Protein AF-A0AAP2GS23-F1 (afdb_monomer)

Foldseek 3Di:
DDDDDDDDDDDDDDPPPPDDDPPPPVVVVVVLVVVLVVLVVVPPQWDDWDWDDDDQKIKTKTAGDPVCLVVLVVLVVLCVVPPDPQWDKDADNVRSMMMIMHGSVCSVVVSVSVVVSVVVSVVVVVVVVVVVVVVVVVVVVVVVVVVVVVVD

Structure (mmCIF, N/CA/C/O backbone):
data_AF-A0AAP2GS23-F1
#
_entry.id   AF-A0AAP2GS23-F1
#
loop_
_atom_site.group_PDB
_atom_site.id
_atom_site.type_symbol
_atom_site.label_atom_id
_atom_site.label_alt_id
_atom_site.label_comp_id
_atom_site.label_asym_id
_atom_site.label_entity_id
_atom_site.label_seq_id
_atom_site.pdbx_PDB_ins_code
_atom_site.Cartn_x
_atom_site.Cartn_y
_atom_site.Cartn_z
_atom_site.occupancy
_atom_site.B_iso_or_equiv
_atom_site.auth_seq_id
_atom_site.auth_comp_id
_atom_site.auth_asym_id
_atom_site.auth_atom_id
_atom_site.pdbx_PDB_model_num
ATOM 1 N N . MET A 1 1 ? -2.812 -30.051 93.713 1.00 46.16 1 MET A N 1
ATOM 2 C CA . MET A 1 1 ? -3.290 -28.930 92.876 1.00 46.16 1 MET A CA 1
ATOM 3 C C . MET A 1 1 ? -3.245 -29.397 91.432 1.00 46.16 1 MET A C 1
ATOM 5 O O . MET A 1 1 ? -2.156 -29.589 90.914 1.00 46.16 1 MET A O 1
ATOM 9 N N . ALA A 1 2 ? -4.402 -29.705 90.847 1.00 45.50 2 ALA A N 1
ATOM 10 C CA . ALA A 1 2 ? -4.525 -30.206 89.479 1.00 45.50 2 ALA A CA 1
ATOM 11 C C . ALA A 1 2 ? -5.032 -29.068 88.582 1.00 45.50 2 ALA A C 1
ATOM 13 O O . ALA A 1 2 ? -6.049 -28.453 88.897 1.00 45.50 2 ALA A O 1
ATOM 14 N N . LEU A 1 3 ? -4.288 -28.764 87.518 1.00 53.06 3 LEU A N 1
ATOM 15 C CA . LEU A 1 3 ? -4.645 -27.770 86.504 1.00 53.06 3 LEU A CA 1
ATOM 16 C C . LEU A 1 3 ? -5.482 -28.440 85.395 1.00 53.06 3 LEU A C 1
ATOM 18 O O . LEU A 1 3 ? -5.171 -29.574 85.025 1.00 53.06 3 LEU A O 1
ATOM 22 N N . PRO A 1 4 ? -6.531 -27.779 84.872 1.00 55.19 4 PRO A N 1
ATOM 23 C CA . PRO A 1 4 ? -7.400 -28.346 83.847 1.00 55.19 4 PRO A CA 1
ATOM 24 C C . PRO A 1 4 ? -6.800 -28.253 82.437 1.00 55.19 4 PRO A C 1
ATOM 26 O O . PRO A 1 4 ? -6.055 -27.331 82.106 1.00 55.19 4 PRO A O 1
ATOM 29 N N . ALA A 1 5 ? -7.172 -29.237 81.620 1.00 54.50 5 ALA A N 1
ATOM 30 C CA . ALA A 1 5 ? -6.791 -29.415 80.227 1.00 54.50 5 ALA A CA 1
ATOM 31 C C . ALA A 1 5 ? -7.328 -28.297 79.314 1.00 54.50 5 ALA A C 1
ATOM 33 O O . ALA A 1 5 ? -8.507 -27.945 79.367 1.00 54.50 5 ALA A O 1
ATOM 34 N N . SER A 1 6 ? -6.463 -27.778 78.445 1.00 58.59 6 SER A N 1
ATOM 35 C CA . SER A 1 6 ? -6.789 -26.850 77.362 1.00 58.59 6 SER A CA 1
ATOM 36 C C . SER A 1 6 ? -7.277 -27.606 76.116 1.00 58.59 6 SER A C 1
ATOM 38 O O . SER A 1 6 ? -6.632 -28.541 75.644 1.00 58.59 6 SER A O 1
ATOM 40 N N . LEU A 1 7 ? -8.435 -27.186 75.598 1.00 61.03 7 LEU A N 1
ATOM 41 C CA . LEU A 1 7 ? -9.085 -27.672 74.373 1.00 61.03 7 LEU A CA 1
ATOM 42 C C . LEU A 1 7 ? -8.346 -27.205 73.099 1.00 61.03 7 LEU A C 1
ATOM 44 O O . LEU A 1 7 ? -7.775 -26.111 73.105 1.00 61.03 7 LEU A O 1
ATOM 48 N N . PRO A 1 8 ? -8.405 -27.962 71.986 1.00 53.78 8 PRO A N 1
ATOM 49 C CA . PRO A 1 8 ? -7.910 -27.505 70.691 1.00 53.78 8 PRO A CA 1
ATOM 50 C C . PRO A 1 8 ? -8.925 -26.576 69.997 1.00 53.78 8 PRO A C 1
ATOM 52 O O . PRO A 1 8 ? -10.105 -26.897 69.875 1.00 53.78 8 PRO A O 1
ATOM 55 N N . LEU A 1 9 ? -8.445 -25.418 69.535 1.00 45.62 9 LEU A N 1
ATOM 56 C CA . LEU A 1 9 ? -9.176 -24.465 68.695 1.00 45.62 9 LEU A CA 1
ATOM 57 C C . LEU A 1 9 ? -9.301 -25.014 67.266 1.00 45.62 9 LEU A C 1
ATOM 59 O O . LEU A 1 9 ? -8.328 -25.041 66.515 1.00 45.62 9 LEU A O 1
ATOM 63 N N . GLU A 1 10 ? -10.508 -25.425 66.891 1.00 51.12 10 GLU A N 1
ATOM 64 C CA . GLU A 1 10 ? -10.880 -25.754 65.516 1.00 51.12 10 GLU A CA 1
ATOM 65 C C . GLU A 1 10 ? -11.200 -24.450 64.763 1.00 51.12 10 GLU A C 1
ATOM 67 O O . GLU A 1 10 ? -12.236 -23.817 64.969 1.00 51.12 10 GLU A O 1
ATOM 72 N N . ILE A 1 11 ? -10.265 -23.997 63.926 1.00 56.00 11 ILE A N 1
ATOM 73 C CA . ILE A 1 11 ? -10.451 -22.833 63.054 1.00 56.00 11 ILE A CA 1
ATOM 74 C C . ILE A 1 11 ? -11.274 -23.292 61.846 1.00 56.00 11 ILE A C 1
ATOM 76 O O . ILE A 1 11 ? -10.766 -23.997 60.975 1.00 56.00 11 ILE A O 1
ATOM 80 N N . GLN A 1 12 ? -12.543 -22.886 61.777 1.00 52.88 12 GLN A N 1
ATOM 81 C CA . GLN A 1 12 ? -13.339 -23.046 60.558 1.00 52.88 12 GLN A CA 1
ATOM 82 C C . GLN A 1 12 ? -12.818 -22.099 59.462 1.00 52.88 12 GLN A C 1
ATOM 84 O O . GLN A 1 12 ? -12.599 -20.916 59.740 1.00 52.88 12 GLN A O 1
ATOM 89 N N . PRO A 1 13 ? -12.642 -22.561 58.210 1.00 46.34 13 PRO A N 1
ATOM 90 C CA . PRO A 1 13 ? -12.296 -21.676 57.109 1.00 46.34 13 PRO A CA 1
ATOM 91 C C . PRO A 1 13 ? -13.479 -20.762 56.771 1.00 46.34 13 PRO A C 1
ATOM 93 O O . PRO A 1 13 ? -14.620 -21.211 56.631 1.00 46.34 13 PRO A O 1
ATOM 96 N N . LEU A 1 14 ? -13.186 -19.465 56.624 1.00 42.38 14 LEU A N 1
ATOM 97 C CA . LEU A 1 14 ? -14.123 -18.468 56.120 1.00 42.38 14 LEU A CA 1
ATOM 98 C C . LEU A 1 14 ? -14.750 -18.961 54.810 1.00 42.38 14 LEU A C 1
ATOM 100 O O . LEU A 1 14 ? -14.047 -19.251 53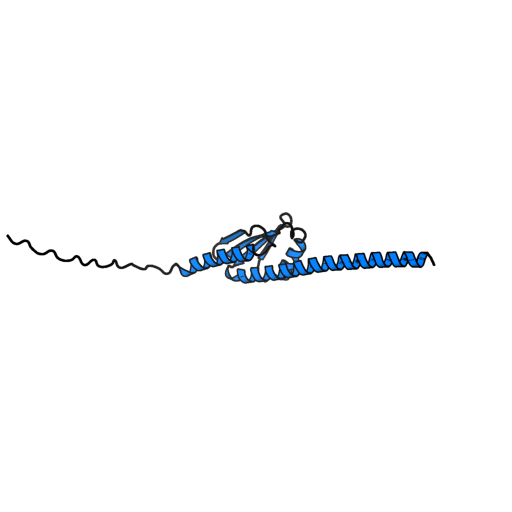.842 1.00 42.38 14 LEU A O 1
ATOM 104 N N . LYS A 1 15 ? -16.086 -18.987 54.766 1.00 44.72 15 LYS A N 1
ATOM 105 C CA . LYS A 1 15 ? -16.838 -19.054 53.513 1.00 44.72 15 LYS A CA 1
ATOM 106 C C . LYS A 1 15 ? -16.443 -17.849 52.661 1.00 44.72 15 LYS A C 1
ATOM 108 O O . LYS A 1 15 ? -16.872 -16.729 52.927 1.00 44.72 15 LYS A O 1
ATOM 113 N N . ALA A 1 16 ? -15.625 -18.094 51.643 1.00 45.22 16 ALA A N 1
ATOM 114 C CA . ALA A 1 16 ? -15.454 -17.176 50.537 1.00 45.22 16 ALA A CA 1
ATOM 115 C C . ALA A 1 16 ? -16.795 -17.089 49.800 1.00 45.22 16 ALA A C 1
ATOM 117 O O . ALA A 1 16 ? -17.201 -18.009 49.090 1.00 45.22 16 ALA A O 1
ATOM 118 N N . SER A 1 17 ? -17.497 -15.980 50.010 1.00 50.47 17 SER A N 1
ATOM 119 C CA . SER A 1 17 ? -18.524 -15.500 49.098 1.00 50.47 17 SER A CA 1
ATOM 120 C C . SER A 1 17 ? -17.867 -15.269 47.737 1.00 50.47 17 SER A C 1
ATOM 122 O O . SER A 1 17 ? -17.237 -14.237 47.527 1.00 50.47 17 SER A O 1
ATOM 124 N N . GLN A 1 18 ? -17.976 -16.229 46.817 1.00 45.81 18 GLN A N 1
ATOM 125 C CA . GLN A 1 18 ? -17.701 -15.971 45.406 1.00 45.81 18 GLN A CA 1
ATOM 126 C C . GLN A 1 18 ? -18.946 -15.342 44.790 1.00 45.81 18 GLN A C 1
ATOM 128 O O . GLN A 1 18 ? -19.889 -16.000 44.360 1.00 45.81 18 GLN A O 1
ATOM 133 N N . SER A 1 19 ? -18.940 -14.018 44.854 1.00 40.97 19 SER A N 1
ATOM 134 C CA . SER A 1 19 ? -19.756 -13.118 44.065 1.00 40.97 19 SER A CA 1
ATOM 135 C C . SER A 1 19 ? -19.246 -13.063 42.623 1.00 40.97 19 SER A C 1
ATOM 137 O O . SER A 1 19 ? -18.074 -12.769 42.412 1.00 40.97 19 SER A O 1
ATOM 139 N N . GLY A 1 20 ? -20.161 -13.215 41.668 1.00 45.28 20 GLY A N 1
ATOM 140 C CA . GLY A 1 20 ? -20.202 -12.377 40.467 1.00 45.28 20 GLY A CA 1
ATOM 141 C C . GLY A 1 20 ? -19.318 -12.784 39.290 1.00 45.28 20 GLY A C 1
ATOM 142 O O . GLY A 1 20 ? -18.155 -12.401 39.205 1.00 45.28 20 GLY A O 1
ATOM 143 N N . ASP A 1 21 ? -19.949 -13.438 38.318 1.00 47.81 21 ASP A N 1
ATOM 144 C CA . ASP A 1 21 ? -19.531 -13.559 36.920 1.00 47.81 21 ASP A CA 1
ATOM 145 C C . ASP A 1 21 ? -19.281 -12.185 36.258 1.00 47.81 21 ASP A C 1
ATOM 147 O O . ASP A 1 21 ? -20.162 -11.631 35.601 1.00 47.81 21 ASP A O 1
ATOM 151 N N . VAL A 1 22 ? -18.081 -11.616 36.409 1.00 49.84 22 VAL A N 1
ATOM 152 C CA . VAL A 1 22 ? -17.655 -10.413 35.650 1.00 49.84 22 VAL A CA 1
ATOM 153 C C . VAL A 1 22 ? -16.361 -10.647 34.847 1.00 49.84 22 VAL A C 1
ATOM 155 O O . VAL A 1 22 ? -15.983 -9.833 34.015 1.00 49.84 22 VAL A O 1
ATOM 158 N N . SER A 1 23 ? -15.708 -11.806 34.983 1.00 53.19 23 SER A N 1
ATOM 159 C CA . SER A 1 23 ? -14.349 -12.013 34.442 1.00 53.19 23 SER A CA 1
ATOM 160 C C . SER A 1 23 ? -14.274 -12.245 32.925 1.00 53.19 23 SER A C 1
ATOM 162 O O . SER A 1 23 ? -13.298 -11.876 32.286 1.00 53.19 23 SER A O 1
ATOM 164 N N . SER A 1 24 ? -15.294 -12.830 32.291 1.00 57.22 24 SER A N 1
ATOM 165 C CA . SER A 1 24 ? -15.120 -13.424 30.953 1.00 57.22 24 SER A CA 1
ATOM 166 C C . SER A 1 24 ? -15.216 -12.450 29.770 1.00 57.22 24 SER A C 1
ATOM 168 O O . SER A 1 24 ? -14.662 -12.738 28.709 1.00 57.22 24 SER A O 1
ATOM 170 N N . ALA A 1 25 ? -15.896 -11.309 29.913 1.00 54.19 25 ALA A N 1
ATOM 171 C CA . ALA A 1 25 ? -16.030 -10.318 28.838 1.00 54.19 25 ALA A CA 1
ATOM 172 C C . ALA A 1 25 ? -14.882 -9.297 28.842 1.00 54.19 25 ALA A C 1
ATOM 174 O O . ALA A 1 25 ? -14.348 -8.965 27.783 1.00 54.19 25 ALA A O 1
ATOM 175 N N . GLU A 1 26 ? -14.466 -8.843 30.026 1.00 52.72 26 GLU A N 1
ATOM 176 C CA . GLU A 1 26 ? -13.353 -7.901 30.171 1.00 52.72 26 GLU A CA 1
ATOM 177 C C . GLU A 1 26 ? -12.004 -8.572 29.881 1.00 52.72 26 GLU A C 1
ATOM 179 O O . GLU A 1 26 ? -11.199 -7.994 29.152 1.00 52.72 26 GLU A O 1
ATOM 184 N N . GLU A 1 27 ? -11.778 -9.820 30.321 1.00 55.25 27 GLU A N 1
ATOM 185 C CA . GLU A 1 27 ? -10.563 -10.566 29.949 1.00 55.25 27 GLU A CA 1
ATOM 186 C C . GLU A 1 27 ? -10.482 -10.822 28.439 1.00 55.25 27 GLU A C 1
ATOM 188 O O . GLU A 1 27 ? -9.402 -10.704 27.861 1.00 55.25 27 GLU A O 1
ATOM 193 N N . ARG A 1 28 ? -11.611 -11.100 27.767 1.00 56.22 28 ARG A N 1
ATOM 194 C CA . ARG A 1 28 ? -11.649 -11.228 26.298 1.00 56.22 28 ARG A CA 1
ATOM 195 C C . ARG A 1 28 ? -11.305 -9.916 25.604 1.00 56.22 28 ARG A C 1
ATOM 197 O O . ARG A 1 28 ? -10.466 -9.920 24.714 1.00 56.22 28 ARG A O 1
ATOM 204 N N . ALA A 1 29 ? -11.877 -8.795 26.042 1.00 54.44 29 ALA A N 1
ATOM 205 C CA . ALA A 1 29 ? -11.596 -7.485 25.455 1.00 54.44 29 ALA A CA 1
ATOM 206 C C . ALA A 1 29 ? -10.132 -7.043 25.650 1.00 54.44 29 ALA A C 1
ATOM 208 O O . ALA A 1 29 ? -9.563 -6.378 24.782 1.00 54.44 29 ALA A O 1
ATOM 209 N N . VAL A 1 30 ? -9.508 -7.409 26.775 1.00 58.59 30 VAL A N 1
ATOM 210 C CA . VAL A 1 30 ? -8.085 -7.140 27.041 1.00 58.59 30 VAL A CA 1
ATOM 211 C C . VAL A 1 30 ? -7.180 -8.028 26.183 1.00 58.59 30 VAL A C 1
ATOM 213 O O . VAL A 1 30 ? -6.201 -7.527 25.629 1.00 58.59 30 VAL A O 1
ATOM 216 N N . ASN A 1 31 ? -7.519 -9.309 26.014 1.00 58.94 31 ASN A N 1
ATOM 217 C CA . ASN A 1 31 ? -6.768 -10.203 25.131 1.00 58.94 31 ASN A CA 1
ATOM 218 C C . ASN A 1 31 ? -6.907 -9.794 23.660 1.00 58.94 31 ASN A C 1
ATOM 220 O O . ASN A 1 31 ? -5.901 -9.722 22.959 1.00 58.94 31 ASN A O 1
ATOM 224 N N . ASP A 1 32 ? -8.115 -9.437 23.215 1.00 57.00 32 ASP A N 1
ATOM 225 C CA . ASP A 1 32 ? -8.352 -8.914 21.868 1.00 57.00 32 ASP A CA 1
ATOM 226 C C . ASP A 1 32 ? -7.561 -7.619 21.652 1.00 57.00 32 ASP A C 1
ATOM 228 O O . ASP A 1 32 ? -6.890 -7.474 20.639 1.00 57.00 32 ASP A O 1
ATOM 232 N N . ARG A 1 33 ? -7.520 -6.703 22.629 1.00 57.72 33 ARG A N 1
ATOM 233 C CA . ARG A 1 33 ? -6.673 -5.498 22.555 1.00 57.72 33 ARG A CA 1
ATOM 234 C C . ARG A 1 33 ? -5.203 -5.817 22.298 1.00 57.72 33 ARG A C 1
ATOM 236 O O . ARG A 1 33 ? -4.595 -5.189 21.432 1.00 57.72 33 ARG A O 1
ATOM 243 N N . PHE A 1 34 ? -4.643 -6.765 23.047 1.00 56.59 34 PHE A N 1
ATOM 244 C CA . PHE A 1 34 ? -3.236 -7.147 22.922 1.00 56.59 34 PHE A CA 1
ATOM 245 C C . PHE A 1 34 ? -2.957 -7.848 21.588 1.00 56.59 34 PHE A C 1
ATOM 247 O O . PHE A 1 34 ? -1.950 -7.559 20.945 1.00 56.59 34 PHE A O 1
ATOM 254 N N . TYR A 1 35 ? -3.884 -8.698 21.140 1.00 58.75 35 TYR A N 1
ATOM 255 C CA . TYR A 1 35 ? -3.797 -9.412 19.866 1.00 58.75 35 TYR A CA 1
ATOM 256 C C . TYR A 1 35 ? -3.894 -8.462 18.666 1.00 58.75 35 TYR A C 1
ATOM 258 O O . TYR A 1 35 ? -3.180 -8.596 17.679 1.00 58.75 35 TYR A O 1
ATOM 266 N N . LEU A 1 36 ? -4.747 -7.444 18.758 1.00 57.34 36 LEU A N 1
ATOM 267 C CA . LEU A 1 36 ? -4.915 -6.440 17.711 1.00 57.34 36 LEU A CA 1
ATOM 268 C C . LEU A 1 36 ? -3.723 -5.498 17.625 1.00 57.34 36 LEU A C 1
ATOM 270 O O . LEU A 1 36 ? -3.309 -5.129 16.530 1.00 57.34 36 LEU A O 1
ATOM 274 N N . GLN A 1 37 ? -3.137 -5.144 18.766 1.00 57.84 37 GLN A N 1
ATOM 275 C CA . GLN A 1 37 ? -1.904 -4.378 18.769 1.00 57.84 37 GLN A CA 1
ATOM 276 C C . GLN A 1 37 ? -0.753 -5.212 18.193 1.00 57.84 37 GLN A C 1
ATOM 278 O O . GLN A 1 37 ? -0.032 -4.705 17.339 1.00 57.84 37 GLN A O 1
ATOM 283 N N . SER A 1 38 ? -0.618 -6.496 18.548 1.00 57.34 38 SER A N 1
ATOM 284 C CA . SER A 1 38 ? 0.435 -7.356 17.987 1.00 57.34 38 SER A CA 1
ATOM 285 C C . SER A 1 38 ? 0.278 -7.594 16.483 1.00 57.34 38 SER A C 1
ATOM 287 O O . SER A 1 38 ? 1.256 -7.440 15.758 1.00 57.34 38 SER A O 1
ATOM 289 N N . LEU A 1 39 ? -0.938 -7.878 15.998 1.00 56.25 39 LEU A N 1
ATOM 290 C CA . LEU A 1 39 ? -1.208 -8.118 14.571 1.00 56.25 39 LEU A CA 1
ATOM 291 C C . LEU A 1 39 ? -0.840 -6.917 13.698 1.00 56.25 39 LEU A C 1
ATOM 293 O O . LEU A 1 39 ? -0.329 -7.082 12.598 1.00 56.25 39 LEU A O 1
ATOM 297 N N . 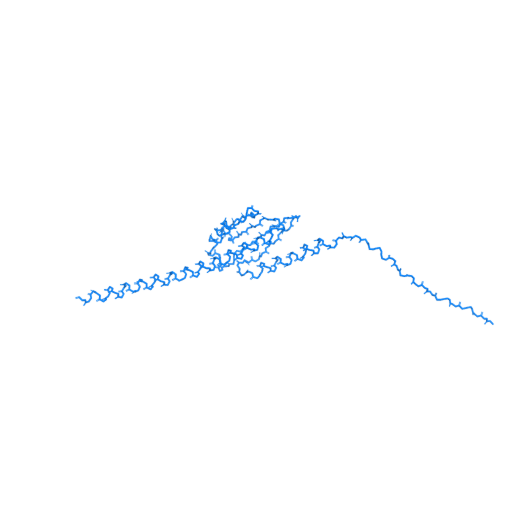VAL A 1 40 ? -1.070 -5.701 14.194 1.00 56.12 40 VAL A N 1
ATOM 298 C CA . VAL A 1 40 ? -0.730 -4.486 13.448 1.00 56.12 40 VAL A CA 1
ATOM 299 C C . VAL A 1 40 ? 0.752 -4.119 13.589 1.00 56.12 40 VAL A C 1
ATOM 301 O O . VAL A 1 40 ? 1.311 -3.490 12.699 1.00 56.12 40 VAL A O 1
ATOM 304 N N . THR A 1 41 ? 1.412 -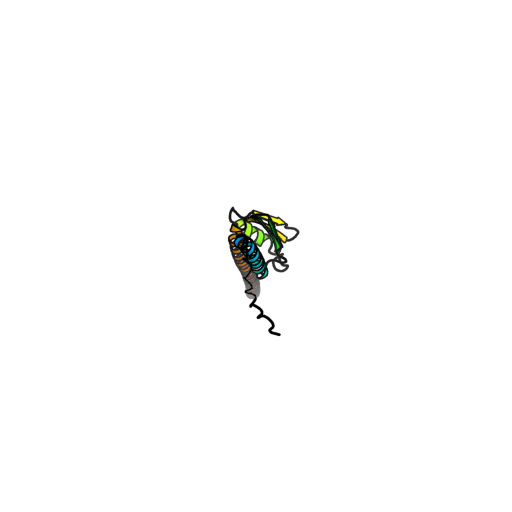4.520 14.680 1.00 52.72 41 THR A N 1
ATOM 305 C CA . THR A 1 41 ? 2.837 -4.213 14.908 1.00 52.72 41 THR A CA 1
ATOM 306 C C . THR A 1 41 ? 3.770 -5.119 14.092 1.00 52.72 41 THR A C 1
ATOM 308 O O . THR A 1 41 ? 4.906 -4.735 13.818 1.00 52.72 41 THR A O 1
ATOM 311 N N . GLU A 1 42 ? 3.317 -6.304 13.671 1.00 55.25 42 GLU A N 1
ATOM 312 C CA . GLU A 1 42 ? 4.082 -7.171 12.759 1.00 55.25 42 GLU A CA 1
ATOM 313 C C . GLU A 1 42 ? 4.062 -6.670 11.302 1.00 55.25 42 GLU A C 1
ATOM 315 O O . GLU A 1 42 ? 5.006 -6.918 10.541 1.00 55.25 42 GLU A O 1
ATOM 320 N N . ASP A 1 43 ? 3.052 -5.879 10.928 1.00 58.16 43 ASP A N 1
ATOM 321 C CA . ASP A 1 43 ? 2.972 -5.237 9.622 1.00 58.16 43 ASP A CA 1
ATOM 322 C C . ASP A 1 43 ? 3.920 -4.029 9.550 1.00 58.16 43 ASP A C 1
ATOM 324 O O . ASP A 1 43 ? 3.638 -2.939 10.044 1.00 58.16 43 ASP A O 1
ATOM 328 N N . ARG A 1 44 ? 5.030 -4.169 8.811 1.00 66.44 44 ARG A N 1
ATOM 329 C CA . ARG A 1 44 ? 5.992 -3.078 8.485 1.00 66.44 44 ARG A CA 1
ATOM 330 C C . ARG A 1 44 ? 5.380 -1.890 7.723 1.00 66.44 44 ARG A C 1
ATOM 332 O O . ARG A 1 44 ? 6.084 -0.979 7.282 1.00 66.44 44 ARG A O 1
ATOM 339 N N . PHE A 1 45 ? 4.082 -1.948 7.477 1.00 62.81 45 PHE A N 1
ATOM 340 C CA . PHE A 1 45 ? 3.339 -1.042 6.631 1.00 62.81 45 PHE A CA 1
ATOM 341 C C . PHE A 1 45 ? 2.849 0.196 7.388 1.00 62.81 45 PHE A C 1
ATOM 343 O O . PHE A 1 45 ? 2.733 1.271 6.790 1.00 62.81 45 PHE A O 1
ATOM 350 N N . TYR A 1 46 ? 2.620 0.068 8.700 1.00 65.38 46 TYR A N 1
ATOM 351 C CA . TYR A 1 46 ? 2.056 1.128 9.529 1.00 65.38 46 TYR A CA 1
ATOM 352 C C . TYR A 1 46 ? 2.943 1.458 10.721 1.00 65.38 46 TYR A C 1
ATOM 354 O O . TYR A 1 46 ? 3.390 0.577 11.448 1.00 65.38 46 TYR A O 1
ATOM 362 N N . ASP A 1 47 ? 3.178 2.750 10.921 1.00 61.34 47 ASP A N 1
ATOM 363 C CA . ASP A 1 47 ? 3.832 3.267 12.113 1.00 61.34 47 ASP A CA 1
ATOM 364 C C . ASP A 1 47 ? 2.764 3.666 13.140 1.00 61.34 47 ASP A C 1
ATOM 366 O O . ASP A 1 47 ? 1.755 4.290 12.790 1.00 61.34 47 ASP A O 1
ATOM 370 N N . GLN A 1 48 ? 2.998 3.307 14.402 1.00 60.50 48 GLN A N 1
ATOM 371 C CA . GLN A 1 48 ? 2.195 3.707 15.566 1.00 60.50 48 GLN A CA 1
ATOM 372 C C . GLN A 1 48 ? 0.679 3.472 15.427 1.00 60.50 48 GLN A C 1
ATOM 374 O O . GLN A 1 48 ? -0.100 4.430 15.393 1.00 60.50 48 GLN A O 1
ATOM 379 N N . PRO A 1 49 ? 0.219 2.211 15.393 1.00 66.94 49 PRO A N 1
ATOM 380 C CA . PRO A 1 49 ? -1.209 1.944 15.386 1.00 66.94 49 PRO A CA 1
ATOM 381 C C . PRO A 1 49 ? -1.848 2.390 16.703 1.00 66.94 49 PRO A C 1
ATOM 383 O O . PRO A 1 49 ? -1.603 1.818 17.766 1.00 66.94 49 PRO A O 1
ATOM 386 N N . ALA A 1 50 ? -2.677 3.429 16.631 1.00 68.94 50 ALA A N 1
ATOM 387 C CA . ALA A 1 50 ? -3.464 3.901 17.759 1.00 68.94 50 ALA A CA 1
ATOM 388 C C . ALA A 1 50 ? -4.880 3.333 17.643 1.00 68.94 50 ALA A C 1
ATOM 390 O O . ALA A 1 50 ? -5.589 3.608 16.675 1.00 68.94 50 ALA A O 1
ATOM 391 N N . ALA A 1 51 ? -5.291 2.541 18.632 1.00 74.12 51 ALA A N 1
ATOM 392 C CA . ALA A 1 51 ? -6.640 1.999 18.719 1.00 74.12 51 ALA A CA 1
ATOM 393 C C . ALA A 1 51 ? -7.397 2.670 19.870 1.00 74.12 51 ALA A C 1
ATOM 395 O O . ALA A 1 51 ? -6.987 2.597 21.030 1.00 74.12 51 ALA A O 1
ATOM 396 N N . PHE A 1 52 ? -8.512 3.320 19.550 1.00 78.25 52 PHE A N 1
ATOM 397 C CA . PHE A 1 52 ? -9.427 3.899 20.525 1.00 78.25 52 PHE A CA 1
ATOM 398 C C . PHE A 1 52 ? -10.688 3.041 20.613 1.00 78.25 52 PHE A C 1
ATOM 400 O O . PHE A 1 52 ? -11.334 2.769 19.605 1.00 78.25 52 PHE A O 1
ATOM 407 N N . TYR A 1 53 ? -11.042 2.623 21.826 1.00 78.44 53 TYR A N 1
ATOM 408 C CA . TYR A 1 53 ? -12.172 1.733 22.082 1.00 78.44 53 TYR A CA 1
ATOM 409 C C . TYR A 1 53 ? -13.289 2.505 22.776 1.00 78.44 53 TYR A C 1
ATOM 411 O O . TYR A 1 53 ? -13.063 3.113 23.824 1.00 78.44 53 TYR A O 1
ATOM 419 N N . TYR A 1 54 ? -14.499 2.430 22.231 1.00 78.38 54 TYR A N 1
ATOM 420 C CA . TYR A 1 54 ? -15.691 2.987 22.855 1.00 78.38 54 TYR A CA 1
ATOM 421 C C . TYR A 1 54 ? -16.880 2.047 22.662 1.00 78.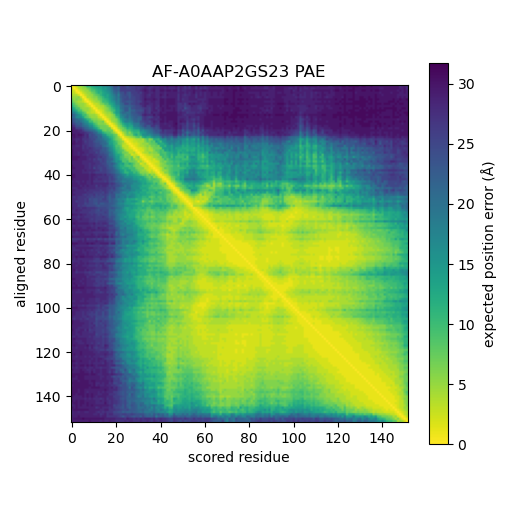38 54 TYR A C 1
ATOM 423 O O . TYR A 1 54 ? -17.375 1.877 21.548 1.00 78.38 54 TYR A O 1
ATOM 431 N N . LYS A 1 55 ? -17.365 1.462 23.766 1.00 85.06 55 LYS A N 1
ATOM 432 C CA . LYS A 1 55 ? -18.403 0.417 23.751 1.00 85.06 5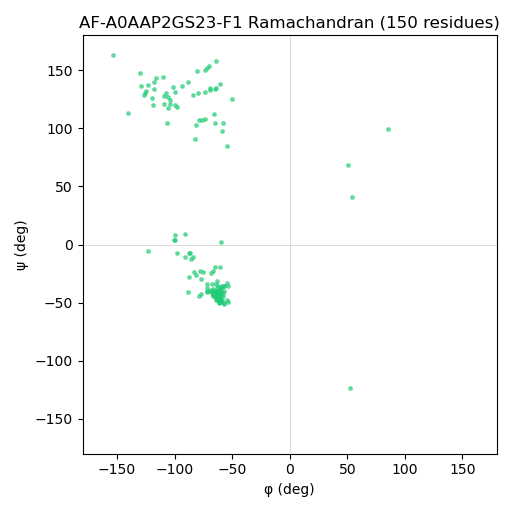5 LYS A CA 1
ATOM 433 C C . LYS A 1 55 ? -17.997 -0.717 22.794 1.00 85.06 55 LYS A C 1
ATOM 435 O O . LYS A 1 55 ? -16.900 -1.245 22.929 1.00 85.06 55 LYS A O 1
ATOM 440 N N . ASP A 1 56 ? -18.838 -1.023 21.811 1.00 84.81 56 ASP A N 1
ATOM 441 C CA . ASP A 1 56 ? -18.609 -2.070 20.811 1.00 84.81 56 ASP A CA 1
ATOM 442 C C . ASP A 1 56 ? -17.895 -1.559 19.551 1.00 84.81 56 ASP A C 1
ATOM 444 O O . ASP A 1 56 ? -17.812 -2.281 18.557 1.00 84.81 56 ASP A O 1
ATOM 448 N N . GLN A 1 57 ? -17.405 -0.316 19.560 1.00 84.88 57 GLN A N 1
ATOM 449 C CA . GLN A 1 57 ? -16.707 0.298 18.435 1.00 84.88 57 GLN A CA 1
ATOM 450 C C . GLN A 1 57 ? -15.221 0.486 18.722 1.00 84.88 57 GLN A C 1
ATOM 452 O O . GLN A 1 57 ? -14.805 0.814 19.837 1.00 84.88 57 GLN A O 1
ATOM 457 N N . VAL A 1 58 ? -14.430 0.314 17.670 1.00 86.31 58 VAL A N 1
ATOM 458 C CA . VAL A 1 58 ? -12.996 0.560 17.656 1.00 86.31 58 VAL A CA 1
ATOM 459 C C . VAL A 1 58 ? -12.686 1.497 16.504 1.00 86.31 58 VAL A C 1
ATOM 461 O O . VAL A 1 58 ? -13.071 1.247 15.360 1.00 86.31 58 VAL A O 1
ATOM 464 N N . ARG A 1 59 ? -11.969 2.569 16.826 1.00 87.81 59 ARG A N 1
ATOM 465 C CA . ARG A 1 59 ? -11.319 3.433 15.851 1.00 87.81 59 ARG A CA 1
ATOM 466 C C . ARG A 1 59 ? -9.854 3.056 15.789 1.00 87.81 59 ARG A C 1
ATOM 468 O O . ARG A 1 59 ? -9.154 3.173 16.793 1.00 87.81 59 ARG A O 1
ATOM 475 N N . PHE A 1 60 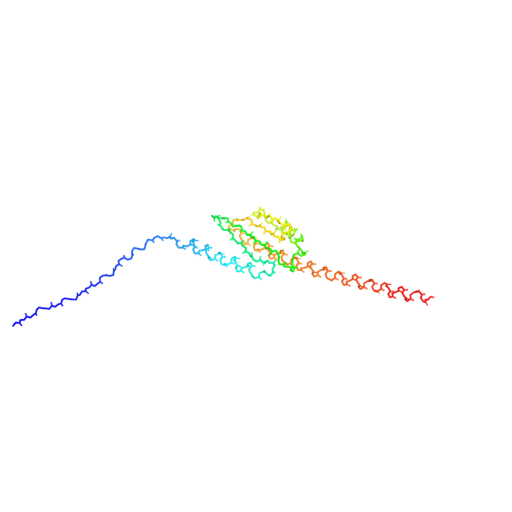? -9.389 2.652 14.619 1.00 85.94 60 PHE A N 1
ATOM 476 C CA . PHE A 1 60 ? -7.969 2.486 14.357 1.00 85.94 60 PHE A CA 1
ATOM 477 C C . PHE A 1 60 ? -7.451 3.668 13.568 1.00 85.94 60 PHE A C 1
ATOM 479 O O . PHE A 1 60 ? -8.066 4.086 12.593 1.00 85.94 60 PHE A O 1
ATOM 486 N N . CYS A 1 61 ? -6.301 4.173 13.974 1.00 86.56 61 CYS A N 1
ATOM 487 C CA . CYS A 1 61 ? -5.561 5.194 13.270 1.00 86.56 61 CYS A CA 1
ATOM 488 C C . CYS A 1 61 ? -4.194 4.626 12.910 1.00 86.56 61 CYS A C 1
ATOM 490 O O . CYS A 1 61 ? -3.459 4.162 13.783 1.00 86.56 61 CYS A O 1
ATOM 492 N N . PHE A 1 62 ? -3.859 4.693 11.628 1.00 84.69 62 PHE A N 1
ATOM 493 C CA . PHE A 1 62 ? -2.615 4.172 11.092 1.00 84.69 62 PHE A CA 1
ATOM 494 C C . PHE A 1 62 ? -1.936 5.248 10.254 1.00 84.69 62 PHE A C 1
ATOM 496 O O . PHE A 1 62 ? -2.574 5.897 9.417 1.00 84.69 62 PHE A O 1
ATOM 503 N N . THR A 1 63 ? -0.628 5.389 10.432 1.00 87.56 63 THR A N 1
ATOM 504 C CA . THR A 1 63 ? 0.202 6.245 9.582 1.00 87.56 63 THR A CA 1
ATOM 505 C C . THR A 1 63 ? 1.056 5.355 8.694 1.00 87.56 63 THR A C 1
ATOM 507 O O . THR A 1 63 ? 1.673 4.414 9.182 1.00 87.56 63 THR A O 1
ATOM 510 N N . ALA A 1 64 ? 1.082 5.609 7.385 1.00 86.50 64 ALA A N 1
ATOM 511 C CA . ALA A 1 64 ? 1.941 4.841 6.487 1.00 86.50 64 ALA A CA 1
ATOM 512 C C . ALA A 1 64 ? 3.420 5.072 6.836 1.00 86.50 64 ALA A C 1
ATOM 514 O O . ALA A 1 64 ? 3.840 6.217 7.021 1.00 86.50 64 ALA A O 1
ATOM 515 N N . THR A 1 65 ? 4.220 4.004 6.888 1.00 87.50 65 THR A N 1
ATOM 516 C CA . THR A 1 65 ? 5.667 4.145 7.108 1.00 87.50 65 THR A CA 1
ATOM 517 C C . THR A 1 65 ? 6.326 4.905 5.947 1.00 87.50 65 THR A C 1
ATOM 519 O O . THR A 1 65 ? 5.786 4.933 4.833 1.00 87.50 65 THR A O 1
ATOM 522 N N . PRO A 1 66 ? 7.510 5.518 6.149 1.00 86.75 66 PRO A N 1
ATOM 523 C CA . PRO A 1 66 ? 8.179 6.304 5.108 1.00 86.75 66 PRO A CA 1
ATOM 524 C C . PRO A 1 66 ? 8.395 5.549 3.788 1.00 86.75 66 PRO A C 1
ATOM 526 O O . PRO A 1 66 ? 8.306 6.149 2.719 1.00 86.75 66 PRO A O 1
ATOM 529 N N . GLU A 1 67 ? 8.626 4.233 3.856 1.00 86.31 67 GLU A N 1
ATOM 530 C CA . GLU A 1 67 ? 8.773 3.355 2.688 1.00 86.31 67 GLU A CA 1
ATOM 531 C C . GLU A 1 67 ? 7.496 3.311 1.832 1.00 86.31 67 GLU A C 1
ATOM 533 O O . GLU A 1 67 ? 7.554 3.380 0.604 1.00 86.31 67 GLU A O 1
ATOM 538 N N . PHE A 1 68 ? 6.327 3.266 2.474 1.00 87.12 68 PHE A N 1
ATOM 539 C CA . PHE A 1 68 ? 5.033 3.144 1.803 1.00 87.12 68 PHE A CA 1
ATOM 540 C C . PHE A 1 68 ? 4.297 4.478 1.626 1.00 87.12 68 PHE A C 1
ATOM 542 O O . PHE A 1 68 ? 3.314 4.544 0.885 1.00 87.12 68 PHE A O 1
ATOM 549 N N . ALA A 1 69 ? 4.796 5.571 2.206 1.00 89.44 69 ALA A N 1
ATOM 550 C CA . ALA A 1 69 ? 4.222 6.910 2.068 1.00 89.44 69 ALA A CA 1
ATOM 551 C C . ALA A 1 69 ? 4.120 7.370 0.598 1.00 89.44 69 ALA A C 1
ATOM 553 O O . ALA A 1 69 ? 3.130 7.995 0.204 1.00 89.44 69 ALA A O 1
ATOM 554 N N . ALA A 1 70 ? 5.097 7.004 -0.243 1.00 90.81 70 ALA A N 1
ATOM 555 C CA . ALA A 1 70 ? 5.072 7.268 -1.687 1.00 90.81 70 ALA A CA 1
ATOM 556 C C . ALA A 1 70 ? 3.961 6.491 -2.421 1.00 90.81 70 ALA A C 1
ATOM 558 O O . ALA A 1 70 ? 3.497 6.901 -3.486 1.00 90.81 70 ALA A O 1
ATOM 559 N N . HIS A 1 71 ? 3.501 5.387 -1.834 1.00 91.12 71 HIS A N 1
ATOM 560 C CA . HIS A 1 71 ? 2.470 4.505 -2.370 1.00 91.12 71 HIS A CA 1
ATOM 561 C C . HIS A 1 71 ? 1.089 4.758 -1.748 1.00 91.12 71 HIS A C 1
ATOM 563 O O . HIS A 1 71 ? 0.144 4.034 -2.048 1.00 91.12 71 HIS A O 1
ATOM 569 N N . PHE A 1 72 ? 0.921 5.810 -0.941 1.00 92.12 72 PHE A N 1
ATOM 570 C CA . PHE A 1 72 ? -0.316 6.056 -0.192 1.00 92.12 72 PHE A CA 1
ATOM 571 C C . PHE A 1 72 ? -1.577 6.159 -1.062 1.00 92.12 72 PHE A C 1
ATOM 573 O O . PHE A 1 72 ? -2.637 5.682 -0.675 1.00 92.12 72 PHE A O 1
ATOM 580 N N . ILE A 1 73 ? -1.474 6.738 -2.262 1.00 93.50 73 ILE A N 1
ATOM 581 C CA . ILE A 1 73 ? -2.614 6.830 -3.192 1.00 93.50 73 ILE A CA 1
ATOM 582 C C . ILE A 1 73 ? -3.033 5.439 -3.687 1.00 93.50 73 ILE A C 1
ATOM 584 O O . ILE A 1 73 ? -4.224 5.151 -3.770 1.00 93.50 73 ILE A O 1
ATOM 588 N N . LE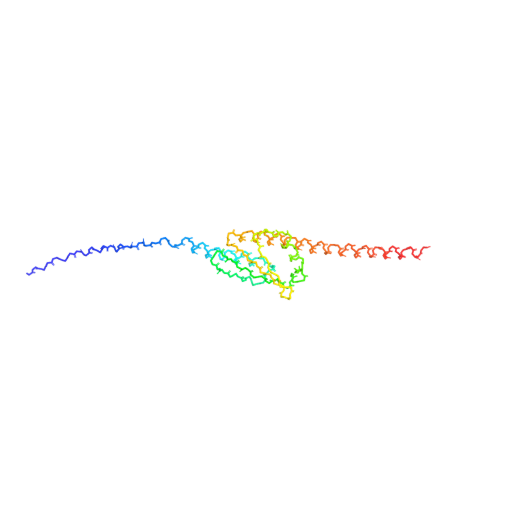U A 1 74 ? -2.060 4.570 -3.977 1.00 93.25 74 LEU A N 1
ATOM 589 C CA . LEU A 1 74 ? -2.317 3.183 -4.362 1.00 93.25 74 LEU A CA 1
ATOM 590 C C . LEU A 1 74 ? -2.974 2.421 -3.207 1.00 93.25 74 LEU A C 1
ATOM 592 O O . LEU A 1 74 ? -3.980 1.754 -3.416 1.00 93.25 74 LEU A O 1
ATOM 596 N N . ILE A 1 75 ? -2.439 2.575 -1.993 1.00 92.38 75 ILE A N 1
ATOM 597 C CA . ILE A 1 75 ? -2.980 1.965 -0.771 1.00 92.38 75 ILE A CA 1
ATOM 598 C C . ILE A 1 75 ? -4.434 2.383 -0.571 1.00 92.38 75 ILE A C 1
ATOM 600 O O . ILE A 1 75 ? -5.302 1.527 -0.438 1.00 92.38 75 ILE A O 1
ATOM 604 N N . LYS A 1 76 ? -4.712 3.691 -0.626 1.00 94.00 76 LYS A N 1
ATOM 605 C CA . LYS A 1 76 ? -6.071 4.233 -0.544 1.00 94.00 76 LYS A CA 1
ATOM 606 C C . LYS A 1 76 ? -6.993 3.586 -1.579 1.00 94.00 76 LYS A C 1
ATOM 608 O O . LYS A 1 76 ? -8.067 3.123 -1.214 1.00 94.00 76 LYS A O 1
ATOM 613 N N . GLY A 1 77 ? -6.567 3.522 -2.842 1.00 94.69 77 GLY A N 1
ATOM 614 C CA . GLY A 1 77 ? -7.358 2.918 -3.916 1.00 94.69 77 GLY A CA 1
ATOM 615 C C . GLY A 1 77 ? -7.657 1.435 -3.681 1.00 94.69 77 GLY A C 1
ATOM 616 O O . GLY A 1 77 ? -8.792 1.004 -3.865 1.00 94.69 77 GLY A O 1
ATOM 617 N N . LEU A 1 78 ? -6.672 0.664 -3.216 1.00 94.25 78 LEU A N 1
ATOM 618 C CA . LEU A 1 78 ? -6.845 -0.758 -2.907 1.00 94.25 78 LEU A CA 1
ATOM 619 C C . LEU A 1 78 ? -7.775 -0.976 -1.711 1.00 94.25 78 LEU A C 1
ATOM 621 O O . LEU A 1 78 ? -8.650 -1.836 -1.773 1.00 94.25 78 LEU A O 1
ATOM 625 N N . VAL A 1 79 ? -7.644 -0.168 -0.655 1.00 93.38 79 VAL A N 1
ATOM 626 C CA . VAL A 1 79 ? -8.566 -0.200 0.490 1.00 93.38 79 VAL A CA 1
ATOM 627 C C . VAL A 1 79 ? -9.986 0.126 0.030 1.00 93.38 79 VAL A C 1
ATOM 629 O O . VAL A 1 79 ? -10.918 -0.602 0.353 1.00 93.38 79 VAL A O 1
ATOM 632 N N . GLU A 1 80 ? -10.173 1.186 -0.758 1.00 94.06 80 GLU A N 1
ATOM 633 C CA . GLU A 1 80 ? -11.492 1.579 -1.270 1.00 94.06 80 GLU A CA 1
ATOM 634 C C . GLU A 1 80 ? -12.118 0.518 -2.184 1.00 94.06 80 GLU A C 1
ATOM 636 O O . GLU A 1 80 ? -13.343 0.379 -2.191 1.00 94.06 80 GLU A O 1
ATOM 641 N N . PHE A 1 81 ? -11.298 -0.237 -2.918 1.00 94.44 81 PHE A N 1
ATOM 642 C CA . PHE A 1 81 ? -11.741 -1.296 -3.821 1.00 94.44 81 PHE A CA 1
ATOM 643 C C . PHE A 1 81 ? -12.098 -2.597 -3.091 1.00 94.44 81 PHE A C 1
ATOM 645 O O . PHE A 1 81 ? -13.127 -3.204 -3.383 1.00 94.44 81 PHE A O 1
ATOM 652 N N . HIS A 1 82 ? -11.274 -3.020 -2.129 1.00 91.62 82 HIS A N 1
ATOM 653 C CA . HIS A 1 82 ? -11.450 -4.291 -1.422 1.00 91.62 82 HIS A CA 1
ATOM 654 C C . HIS A 1 82 ? -12.294 -4.182 -0.146 1.00 91.62 82 HIS A C 1
ATOM 656 O O . HIS A 1 82 ? -12.665 -5.212 0.423 1.00 91.62 82 HIS A O 1
ATOM 662 N N . ARG A 1 83 ? -12.612 -2.970 0.334 1.00 91.31 83 ARG A N 1
ATOM 663 C CA . ARG A 1 83 ? -13.347 -2.811 1.596 1.00 91.31 83 ARG A CA 1
ATOM 664 C C . ARG A 1 83 ? -14.722 -3.473 1.563 1.00 91.31 83 ARG A C 1
ATOM 666 O O . ARG A 1 83 ? -15.515 -3.317 0.634 1.00 91.31 83 ARG A O 1
ATOM 673 N N . SER A 1 84 ? -15.044 -4.129 2.671 1.00 89.12 84 SER A N 1
ATOM 674 C CA . SER A 1 84 ? -16.410 -4.539 2.976 1.00 89.12 84 SER A CA 1
ATOM 675 C C . SER A 1 84 ? -17.281 -3.324 3.310 1.00 89.12 84 SER A C 1
ATOM 677 O O . SER A 1 84 ? -16.798 -2.319 3.831 1.00 89.12 84 SER A O 1
ATOM 679 N N . ARG A 1 85 ? -18.596 -3.432 3.081 1.00 87.81 85 ARG A N 1
ATOM 680 C CA . ARG A 1 85 ? -19.579 -2.376 3.400 1.00 87.81 85 ARG A CA 1
ATOM 681 C C . ARG A 1 85 ? -19.633 -2.020 4.890 1.00 87.81 85 ARG A C 1
ATOM 683 O O . ARG A 1 85 ? -20.136 -0.958 5.237 1.00 87.81 85 ARG A O 1
ATOM 690 N N . HIS A 1 86 ? -19.136 -2.904 5.752 1.00 84.88 86 HIS A N 1
ATOM 691 C CA . HIS A 1 86 ? -19.120 -2.727 7.205 1.00 84.88 86 HIS A CA 1
ATOM 692 C C . HIS A 1 86 ? -17.898 -1.953 7.720 1.00 84.88 86 HIS A C 1
ATOM 694 O O . HIS A 1 86 ? -17.853 -1.630 8.902 1.00 84.88 86 HIS A O 1
ATOM 700 N N . LEU A 1 87 ? -16.920 -1.660 6.855 1.00 88.38 87 LEU A N 1
ATOM 701 C CA . LEU A 1 87 ? -15.711 -0.926 7.217 1.00 88.38 87 LEU A CA 1
ATOM 702 C C . LEU A 1 87 ? -15.786 0.494 6.657 1.00 88.38 87 LEU A C 1
ATOM 704 O O . LEU A 1 87 ? -15.839 0.700 5.439 1.00 88.38 87 LEU A O 1
ATOM 708 N N . GLN A 1 88 ? -15.782 1.481 7.549 1.00 90.69 88 GLN A N 1
ATOM 709 C CA . GLN A 1 88 ? -15.723 2.886 7.168 1.00 90.69 88 GLN A CA 1
ATOM 710 C C . GLN A 1 88 ? -14.295 3.389 7.309 1.00 90.69 88 GLN A C 1
ATOM 712 O O . GLN A 1 88 ? -13.658 3.174 8.335 1.00 90.69 88 GLN A O 1
ATOM 717 N N . PHE A 1 89 ? -13.807 4.052 6.262 1.00 92.50 89 PHE A N 1
ATOM 718 C CA . PHE A 1 89 ? -12.454 4.585 6.208 1.00 92.50 89 PHE A CA 1
ATOM 719 C C . PHE A 1 89 ? -12.478 6.086 5.953 1.00 92.50 89 PHE A C 1
ATOM 721 O O . PHE A 1 89 ? -13.203 6.551 5.070 1.00 92.50 89 PHE A O 1
ATOM 728 N N . THR A 1 90 ? -11.628 6.807 6.675 1.00 93.75 90 THR A N 1
ATOM 729 C CA . THR A 1 90 ? -11.310 8.218 6.446 1.00 93.75 90 THR A CA 1
ATOM 730 C C . THR A 1 90 ? -9.829 8.331 6.108 1.00 93.75 90 THR A C 1
ATOM 732 O O . THR A 1 90 ? -9.007 7.635 6.695 1.00 93.75 90 THR A O 1
ATOM 735 N N . PHE A 1 91 ? -9.469 9.192 5.155 1.00 93.50 91 PHE A N 1
ATOM 736 C CA . PHE A 1 91 ? -8.091 9.328 4.680 1.00 93.50 91 PHE A CA 1
ATOM 737 C C . PHE A 1 91 ? -7.621 10.779 4.782 1.00 93.50 91 PHE A C 1
ATOM 739 O O . PHE A 1 91 ? -8.277 11.678 4.255 1.00 93.50 91 PHE A O 1
ATOM 746 N N . ASP A 1 92 ? -6.446 10.994 5.371 1.00 92.81 92 ASP A N 1
ATOM 747 C CA . ASP A 1 92 ? -5.719 12.262 5.332 1.00 92.81 92 ASP A CA 1
ATOM 748 C C . ASP A 1 92 ? -4.514 12.123 4.388 1.00 92.81 92 ASP A C 1
ATOM 750 O O . ASP A 1 92 ? -3.489 11.510 4.703 1.00 92.81 92 ASP A O 1
ATOM 754 N N . LEU A 1 93 ? -4.641 12.708 3.193 1.00 90.81 93 LEU A N 1
ATOM 755 C CA . LEU A 1 93 ? -3.600 12.677 2.164 1.00 90.81 93 LEU A CA 1
ATOM 756 C C . LEU A 1 93 ? -2.358 13.494 2.536 1.00 90.81 93 LEU A C 1
ATOM 758 O O . LEU A 1 93 ? -1.283 13.205 2.002 1.00 90.81 93 LEU A O 1
ATOM 762 N N . ASN A 1 94 ? -2.488 14.500 3.402 1.00 91.19 94 ASN A N 1
ATOM 763 C CA . ASN A 1 94 ? -1.368 15.342 3.816 1.00 91.19 94 ASN A CA 1
ATOM 764 C C . ASN A 1 94 ? -0.506 14.595 4.829 1.00 91.19 94 ASN A C 1
ATOM 766 O O . ASN A 1 94 ? 0.716 14.582 4.708 1.00 91.19 94 ASN A O 1
ATOM 770 N N . LYS A 1 95 ? -1.156 13.914 5.777 1.00 90.19 95 LYS A N 1
ATOM 771 C CA . LYS A 1 95 ? -0.485 13.138 6.827 1.00 90.19 95 LYS A CA 1
ATOM 772 C C . LYS A 1 95 ? -0.169 11.696 6.441 1.00 90.19 95 LYS A C 1
ATOM 774 O O . LYS A 1 95 ? 0.509 11.015 7.197 1.00 90.19 95 LYS A O 1
ATOM 779 N N . LYS A 1 96 ? -0.644 11.224 5.280 1.00 91.62 96 LYS A N 1
ATOM 780 C CA . LYS A 1 96 ? -0.534 9.812 4.853 1.00 91.62 96 LYS A CA 1
ATOM 781 C C . LYS A 1 96 ? -1.105 8.862 5.907 1.00 91.62 96 LYS A C 1
ATOM 783 O O . LYS A 1 96 ? -0.552 7.801 6.191 1.00 91.62 96 LYS A O 1
ATOM 788 N N . GLN A 1 97 ? -2.226 9.280 6.479 1.00 91.00 97 GLN A N 1
ATOM 789 C CA . GLN A 1 97 ? -2.892 8.616 7.584 1.00 91.00 97 GLN A CA 1
ATOM 790 C C . GLN A 1 97 ? -4.258 8.126 7.117 1.00 91.00 97 GLN A C 1
ATOM 792 O O . GLN A 1 97 ? -4.932 8.798 6.330 1.00 91.00 97 GLN A O 1
ATOM 797 N N . PHE A 1 98 ? -4.681 6.966 7.599 1.00 90.56 98 PHE A N 1
ATOM 798 C CA . PHE A 1 98 ? -6.060 6.527 7.449 1.00 90.56 98 PHE A CA 1
ATOM 799 C C . PHE A 1 98 ? -6.616 6.071 8.786 1.00 90.56 98 PHE A C 1
ATOM 801 O O . PHE A 1 98 ? -5.909 5.562 9.657 1.00 90.56 98 PHE A O 1
ATOM 808 N N . GLU A 1 99 ? -7.909 6.302 8.927 1.00 92.00 99 GLU A N 1
ATOM 809 C CA . GLU A 1 99 ? -8.685 5.971 10.102 1.00 92.00 99 GLU A CA 1
ATOM 810 C C . GLU A 1 99 ? -9.759 4.972 9.695 1.00 92.00 99 GLU A C 1
ATOM 812 O O . GLU A 1 99 ? -10.410 5.155 8.665 1.00 92.00 99 GLU A O 1
ATOM 817 N N . ALA A 1 100 ? -9.924 3.916 10.482 1.00 90.81 100 ALA A N 1
ATOM 818 C CA . ALA A 1 100 ? -10.943 2.901 10.283 1.00 90.81 100 ALA A CA 1
ATOM 819 C C . ALA A 1 100 ? -11.866 2.873 11.499 1.00 90.81 100 ALA A C 1
ATOM 821 O O . ALA A 1 100 ? -11.408 2.605 12.609 1.00 90.81 100 ALA A O 1
ATOM 822 N N . ASP A 1 101 ? -13.152 3.117 11.270 1.00 89.50 101 ASP A N 1
ATOM 823 C CA . ASP A 1 101 ? -14.198 2.996 12.282 1.00 89.50 101 ASP A CA 1
ATOM 824 C C . ASP A 1 101 ? -14.983 1.706 12.029 1.00 89.50 101 ASP A C 1
ATOM 826 O O . ASP A 1 101 ? -15.550 1.504 10.948 1.00 89.50 101 ASP A O 1
ATOM 830 N N . LEU A 1 102 ? -15.000 0.808 13.016 1.00 90.94 102 LEU A N 1
ATOM 831 C CA . LEU A 1 102 ? -15.681 -0.480 12.907 1.00 90.94 102 LEU A CA 1
ATOM 832 C C . LEU A 1 102 ? -16.123 -1.029 14.264 1.00 90.94 102 LEU A C 1
ATOM 834 O O . LEU A 1 102 ? -15.642 -0.617 15.316 1.00 90.94 102 LEU A O 1
ATOM 838 N N . ALA A 1 103 ? -17.036 -1.998 14.238 1.00 88.50 103 ALA A N 1
ATOM 839 C CA . ALA A 1 103 ? -17.369 -2.772 15.427 1.00 88.50 103 ALA A CA 1
ATOM 840 C C . ALA A 1 103 ? -16.242 -3.762 15.776 1.00 88.50 103 ALA A C 1
ATOM 842 O O . ALA A 1 103 ? -15.580 -4.280 14.874 1.00 88.50 103 ALA A O 1
ATOM 843 N N . VAL A 1 104 ? -16.074 -4.091 17.063 1.00 84.19 104 VAL A N 1
ATOM 844 C CA . VAL A 1 104 ? -15.073 -5.073 17.547 1.00 84.19 104 VAL A CA 1
ATOM 845 C C . VAL A 1 104 ? -15.203 -6.422 16.818 1.00 84.19 104 VAL A C 1
ATOM 847 O O . VAL A 1 104 ? -14.213 -7.062 16.475 1.00 84.19 104 VAL A O 1
ATOM 850 N N . THR A 1 105 ? -16.428 -6.827 16.482 1.00 86.75 105 THR A N 1
ATOM 851 C CA . THR A 1 105 ? -16.715 -8.068 15.741 1.00 86.75 105 THR A CA 1
ATOM 852 C C . THR A 1 105 ? -16.162 -8.083 14.312 1.00 86.75 105 THR A C 1
ATOM 854 O O . THR A 1 105 ? -16.020 -9.151 13.720 1.00 86.75 105 THR A O 1
ATOM 857 N N . HIS A 1 106 ? -15.843 -6.920 13.740 1.00 88.06 106 HIS A N 1
ATOM 858 C CA . HIS A 1 106 ? -15.347 -6.779 12.371 1.00 88.06 106 HIS A CA 1
ATOM 859 C C . HIS A 1 106 ? -13.832 -6.598 12.288 1.00 88.06 106 HIS A C 1
ATOM 861 O O . HIS A 1 106 ? -13.304 -6.431 11.188 1.00 88.06 106 HIS A O 1
ATOM 867 N N . VAL A 1 107 ? -13.107 -6.658 13.407 1.00 84.75 107 VAL A N 1
ATOM 868 C CA . VAL A 1 107 ? -11.664 -6.396 13.382 1.00 84.75 107 VAL A CA 1
ATOM 869 C C . VAL A 1 107 ? -10.895 -7.473 12.616 1.00 84.75 107 VAL A C 1
ATOM 871 O O . VAL A 1 107 ? -9.981 -7.149 11.863 1.00 84.75 107 VAL A O 1
ATOM 874 N N . GLY A 1 108 ? -11.334 -8.733 12.676 1.00 85.06 108 GLY A N 1
ATOM 875 C CA . GLY A 1 108 ? -10.775 -9.785 11.821 1.00 85.06 108 GLY A CA 1
ATOM 876 C C . GLY A 1 108 ? -10.916 -9.478 10.321 1.00 85.06 108 GLY A C 1
ATOM 877 O O . GLY A 1 108 ? -9.999 -9.742 9.549 1.00 85.06 108 GLY A O 1
ATOM 878 N N . ALA A 1 109 ? -12.022 -8.848 9.907 1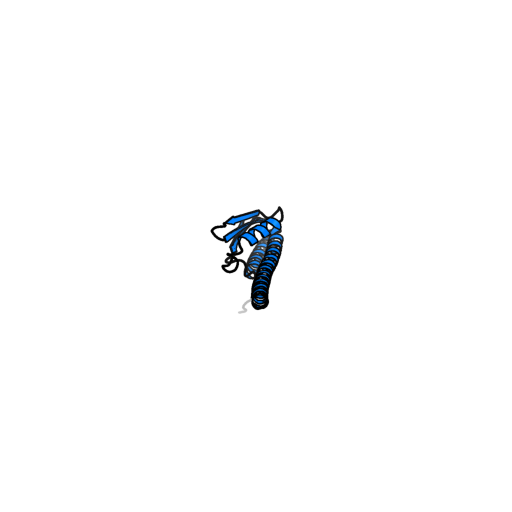.00 88.12 109 ALA A N 1
ATOM 879 C CA . ALA A 1 109 ? -12.224 -8.437 8.517 1.00 88.12 109 ALA A CA 1
ATOM 880 C C . ALA A 1 109 ? -11.324 -7.256 8.121 1.00 88.12 109 ALA A C 1
ATOM 882 O O . ALA A 1 109 ? -10.872 -7.191 6.979 1.00 88.12 109 ALA A O 1
ATOM 883 N N . LEU A 1 110 ? -11.042 -6.337 9.054 1.00 88.19 110 LEU A N 1
ATOM 884 C CA . LEU A 1 110 ? -10.052 -5.282 8.837 1.00 88.19 110 LEU A CA 1
ATOM 885 C C . LEU A 1 110 ? -8.662 -5.887 8.621 1.00 88.19 110 LEU A C 1
ATOM 887 O O . LEU A 1 110 ? -7.999 -5.528 7.6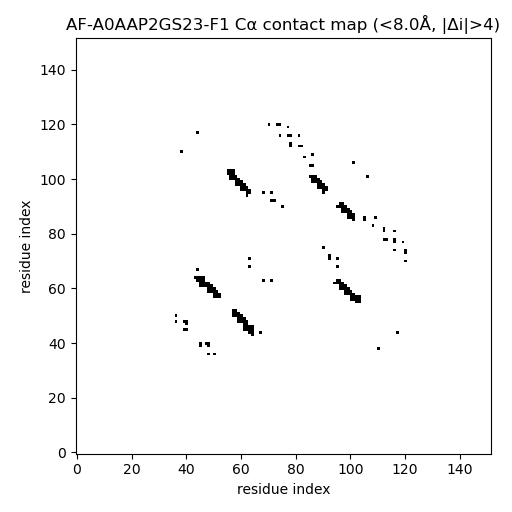58 1.00 88.19 110 LEU A O 1
ATOM 891 N N . HIS A 1 111 ? -8.245 -6.828 9.468 1.00 85.31 111 HIS A N 1
ATOM 892 C CA . HIS A 1 111 ? -6.938 -7.469 9.339 1.00 85.31 111 HIS A CA 1
ATOM 893 C C . HIS A 1 111 ? -6.773 -8.183 7.987 1.00 85.31 111 HIS A C 1
ATOM 895 O O . HIS A 1 111 ? -5.825 -7.903 7.260 1.00 85.31 111 HIS A O 1
ATOM 901 N N . GLN A 1 112 ? -7.756 -8.996 7.584 1.00 89.00 112 GLN A N 1
ATOM 902 C CA . GLN A 1 112 ? -7.753 -9.662 6.272 1.00 89.00 112 GLN A CA 1
ATOM 903 C C . GLN A 1 112 ? -7.663 -8.669 5.105 1.00 89.00 112 GLN A C 1
ATOM 905 O O . GLN A 1 112 ? -6.968 -8.912 4.121 1.00 89.00 112 GLN A O 1
ATOM 910 N N . LEU A 1 113 ? -8.364 -7.536 5.201 1.00 90.94 113 LEU A N 1
ATOM 911 C CA . LEU A 1 113 ? -8.283 -6.484 4.192 1.00 90.94 113 LEU A CA 1
ATOM 912 C C . LEU A 1 113 ? -6.867 -5.900 4.106 1.00 90.94 113 LEU A C 1
ATOM 914 O O . LEU A 1 113 ? -6.360 -5.711 3.001 1.00 90.94 113 LEU A O 1
ATOM 918 N N . LEU A 1 114 ? -6.238 -5.613 5.247 1.00 88.44 114 LEU A N 1
ATOM 919 C CA . LEU A 1 114 ? -4.889 -5.050 5.292 1.00 88.44 114 LEU A CA 1
ATOM 920 C C . LEU A 1 114 ? -3.849 -6.023 4.717 1.00 88.44 114 LEU A C 1
ATOM 922 O O . LEU A 1 114 ? -3.018 -5.589 3.922 1.00 88.44 114 LEU A O 1
ATOM 926 N N . GLU A 1 115 ? -3.954 -7.326 4.994 1.00 87.69 115 GLU A N 1
ATOM 927 C CA . GLU A 1 115 ? -3.083 -8.347 4.388 1.00 87.69 115 GLU A CA 1
ATOM 928 C C . GLU A 1 115 ? -3.211 -8.391 2.857 1.00 87.69 115 GLU A C 1
ATOM 930 O O . GLU A 1 115 ? -2.212 -8.433 2.128 1.00 87.69 115 GLU A O 1
ATOM 935 N N . VAL A 1 116 ? -4.446 -8.344 2.342 1.00 91.31 116 VAL A N 1
ATOM 936 C CA . VAL A 1 116 ? -4.696 -8.312 0.894 1.00 91.31 116 VAL A CA 1
ATOM 937 C C . VAL A 1 116 ? -4.072 -7.061 0.284 1.00 91.31 116 VAL A C 1
ATOM 939 O O . VAL A 1 116 ? -3.301 -7.168 -0.673 1.00 91.31 116 VAL A O 1
ATOM 942 N N . VAL A 1 117 ? -4.339 -5.889 0.864 1.00 91.06 117 VAL A N 1
ATOM 943 C CA . VAL A 1 117 ? -3.784 -4.609 0.401 1.00 91.06 117 VAL A CA 1
ATOM 944 C C . VAL A 1 117 ? -2.257 -4.644 0.415 1.00 91.06 117 VAL A C 1
ATOM 946 O O . VAL A 1 117 ? -1.633 -4.249 -0.570 1.00 91.06 117 VAL A O 1
ATOM 949 N N . TYR A 1 118 ? -1.648 -5.169 1.477 1.00 88.06 118 TYR A N 1
ATOM 950 C CA . TYR A 1 118 ? -0.202 -5.330 1.584 1.00 88.06 118 TYR A CA 1
ATOM 951 C C . TYR A 1 118 ? 0.363 -6.172 0.433 1.00 88.06 118 TYR A C 1
ATOM 953 O O . TYR A 1 118 ? 1.288 -5.752 -0.272 1.00 88.06 118 TYR A O 1
ATOM 961 N N . SER A 1 119 ? -0.232 -7.343 0.196 1.00 89.69 119 SER A N 1
ATOM 962 C CA . SER A 1 119 ? 0.215 -8.264 -0.848 1.00 89.69 119 SER A CA 1
ATOM 963 C C . SER A 1 119 ? 0.121 -7.654 -2.255 1.00 89.69 119 SER A C 1
ATOM 965 O O . SER A 1 119 ? 1.048 -7.806 -3.060 1.00 89.69 119 SER A O 1
ATOM 967 N N . GLU A 1 120 ? -0.949 -6.906 -2.540 1.00 93.38 120 GLU A N 1
ATOM 968 C CA . GLU A 1 120 ? -1.158 -6.233 -3.824 1.00 93.38 120 GLU A CA 1
ATOM 969 C C . GLU A 1 120 ? -0.185 -5.064 -4.013 1.00 93.38 120 GLU A C 1
ATOM 971 O O . GLU A 1 120 ? 0.392 -4.908 -5.091 1.00 93.38 120 GLU A O 1
ATOM 976 N N . VAL A 1 121 ? 0.092 -4.286 -2.963 1.00 91.56 121 VAL A N 1
ATOM 977 C CA . VAL A 1 121 ? 1.080 -3.197 -3.026 1.00 91.56 121 VAL A CA 1
ATOM 978 C C . VAL A 1 121 ? 2.473 -3.740 -3.327 1.00 91.56 121 VAL A C 1
ATOM 980 O O . VAL A 1 121 ? 3.157 -3.218 -4.209 1.00 91.56 121 VAL A O 1
ATOM 983 N N . LEU A 1 122 ? 2.892 -4.820 -2.662 1.00 90.88 122 LEU A N 1
ATOM 984 C CA . LEU A 1 122 ? 4.176 -5.456 -2.960 1.00 90.88 122 LEU A CA 1
ATOM 985 C C . LEU A 1 122 ? 4.242 -5.990 -4.392 1.00 90.88 122 LEU A C 1
ATOM 987 O O . LEU A 1 122 ? 5.279 -5.859 -5.054 1.00 90.88 122 LEU A O 1
ATOM 991 N N . ARG A 1 123 ? 3.154 -6.593 -4.880 1.00 92.81 123 ARG A N 1
ATOM 992 C CA . ARG A 1 123 ? 3.067 -7.079 -6.260 1.00 92.81 123 ARG A CA 1
ATOM 993 C C . ARG A 1 123 ? 3.223 -5.929 -7.250 1.00 92.81 123 ARG A C 1
ATOM 995 O O . ARG A 1 123 ? 4.037 -6.032 -8.164 1.00 92.81 123 ARG A O 1
ATOM 1002 N N . GLU A 1 124 ? 2.518 -4.829 -7.026 1.00 92.62 124 GLU A N 1
ATOM 1003 C CA . GLU A 1 124 ? 2.558 -3.637 -7.872 1.00 92.62 124 GLU A CA 1
ATOM 1004 C C . GLU A 1 124 ? 3.945 -2.971 -7.873 1.00 92.62 124 GLU A C 1
ATOM 1006 O O . GLU A 1 124 ? 4.455 -2.587 -8.927 1.00 92.62 124 GLU A O 1
ATOM 1011 N N . ILE A 1 125 ? 4.613 -2.883 -6.717 1.00 90.19 125 ILE A N 1
ATOM 1012 C CA . ILE A 1 125 ? 5.989 -2.366 -6.618 1.00 90.19 125 ILE A CA 1
ATOM 1013 C C . ILE A 1 125 ? 6.948 -3.229 -7.447 1.00 90.19 125 ILE A C 1
ATOM 1015 O O . ILE A 1 125 ? 7.738 -2.707 -8.242 1.00 90.19 125 ILE A O 1
ATOM 1019 N N . ARG A 1 126 ? 6.867 -4.558 -7.303 1.00 92.69 126 ARG A N 1
ATOM 1020 C CA . ARG A 1 126 ? 7.699 -5.500 -8.069 1.00 92.69 126 ARG A CA 1
ATOM 1021 C C . ARG A 1 126 ? 7.411 -5.415 -9.564 1.00 92.69 126 ARG A C 1
ATOM 1023 O O . ARG A 1 126 ? 8.350 -5.402 -10.359 1.00 92.69 126 ARG A O 1
ATOM 1030 N N . PHE A 1 127 ? 6.138 -5.312 -9.937 1.00 95.31 127 PHE A N 1
ATOM 1031 C CA . PHE A 1 127 ? 5.711 -5.155 -11.321 1.00 95.31 127 PHE A CA 1
ATOM 1032 C C . PHE A 1 127 ? 6.283 -3.876 -11.940 1.00 95.31 127 PHE A C 1
ATOM 1034 O O . PHE A 1 127 ? 6.942 -3.945 -12.977 1.00 95.31 127 PHE A O 1
ATOM 1041 N N . LYS A 1 128 ? 6.149 -2.726 -11.269 1.00 92.44 128 LYS A N 1
ATOM 1042 C CA . LYS A 1 128 ? 6.730 -1.451 -11.722 1.00 92.44 128 LYS A CA 1
ATOM 1043 C C . LYS A 1 128 ? 8.245 -1.523 -11.886 1.00 92.44 128 LYS A C 1
ATOM 1045 O O . LYS A 1 128 ? 8.785 -1.021 -12.872 1.00 92.44 128 LYS A O 1
ATOM 1050 N N . ALA A 1 129 ? 8.938 -2.170 -10.950 1.00 92.06 129 ALA A N 1
ATOM 1051 C CA . ALA A 1 129 ? 10.381 -2.361 -11.041 1.00 92.06 129 ALA A CA 1
ATOM 1052 C C . ALA A 1 129 ? 10.776 -3.233 -12.246 1.00 92.06 129 ALA A C 1
ATOM 1054 O O . ALA A 1 129 ? 11.737 -2.911 -12.948 1.00 92.06 129 ALA A O 1
ATOM 1055 N N . ALA A 1 130 ? 10.036 -4.313 -12.510 1.00 95.62 130 ALA A N 1
ATOM 1056 C CA . ALA A 1 130 ? 10.257 -5.177 -13.666 1.00 95.62 130 ALA A CA 1
ATOM 1057 C C . ALA A 1 130 ? 9.964 -4.453 -14.989 1.00 95.62 130 ALA A C 1
ATOM 1059 O O . ALA A 1 130 ? 10.784 -4.496 -15.906 1.00 95.62 130 ALA A O 1
ATOM 1060 N N . LEU A 1 131 ? 8.852 -3.717 -15.059 1.00 96.25 131 LEU A N 1
ATOM 1061 C CA . LEU A 1 131 ? 8.461 -2.942 -16.234 1.00 96.25 131 LEU A CA 1
ATOM 1062 C C . LEU A 1 131 ? 9.516 -1.888 -16.587 1.00 96.25 131 LEU A C 1
ATOM 1064 O O . LEU A 1 131 ? 9.928 -1.785 -17.739 1.00 96.25 131 LEU A O 1
ATOM 1068 N N . LYS A 1 132 ? 10.033 -1.161 -15.589 1.00 95.50 132 LYS A N 1
ATOM 1069 C CA . LYS A 1 132 ? 11.108 -0.183 -15.798 1.00 95.50 132 LYS A CA 1
ATOM 1070 C C . LYS A 1 132 ? 12.369 -0.827 -16.381 1.00 95.50 132 LYS A C 1
ATOM 1072 O O . LYS A 1 132 ? 13.001 -0.246 -17.258 1.00 95.50 132 LYS A O 1
ATOM 1077 N N . LYS A 1 133 ? 12.740 -2.025 -15.916 1.00 95.31 133 LYS A N 1
ATOM 1078 C CA . LYS A 1 133 ? 13.886 -2.769 -16.467 1.00 95.31 133 LYS A CA 1
ATOM 1079 C C . LYS A 1 133 ? 13.650 -3.181 -17.919 1.00 95.31 133 LYS A C 1
ATOM 1081 O O . LYS A 1 133 ? 14.571 -3.059 -18.720 1.00 95.31 133 LYS A O 1
ATOM 1086 N N . ALA A 1 134 ? 12.443 -3.639 -18.251 1.00 96.50 134 ALA A N 1
ATOM 1087 C CA . ALA A 1 134 ? 12.085 -4.031 -19.611 1.00 96.50 134 ALA A CA 1
ATOM 1088 C C . ALA A 1 134 ? 12.142 -2.843 -20.586 1.00 96.50 134 ALA A C 1
ATOM 1090 O O . ALA A 1 134 ? 12.755 -2.961 -21.642 1.00 96.50 134 ALA A O 1
ATOM 1091 N N . ILE A 1 135 ? 11.600 -1.685 -20.192 1.00 95.69 135 ILE A N 1
ATOM 1092 C CA . ILE A 1 135 ? 11.651 -0.452 -20.996 1.00 95.69 135 ILE A CA 1
ATOM 1093 C C . ILE A 1 135 ? 13.103 -0.030 -21.251 1.00 95.69 135 ILE A C 1
ATOM 1095 O O . ILE A 1 135 ? 13.494 0.171 -22.394 1.00 95.69 135 ILE A O 1
ATOM 1099 N N . LEU A 1 136 ? 13.933 0.028 -20.203 1.00 96.06 136 LEU A N 1
ATOM 1100 C CA . LEU A 1 136 ? 15.347 0.401 -20.344 1.00 96.06 136 LEU A CA 1
ATOM 1101 C C . LEU A 1 136 ? 16.128 -0.577 -21.228 1.00 96.06 136 LEU A C 1
ATOM 1103 O O . LEU A 1 136 ? 17.048 -0.176 -21.940 1.00 96.06 136 LEU A O 1
ATOM 1107 N N . PHE A 1 137 ? 15.799 -1.867 -21.162 1.00 96.81 137 PHE A N 1
ATOM 1108 C CA . PHE A 1 137 ? 16.383 -2.864 -22.048 1.00 96.81 137 PHE A CA 1
ATOM 1109 C C . PHE A 1 137 ? 15.995 -2.602 -23.507 1.00 96.81 137 PHE A C 1
ATOM 1111 O O . PHE A 1 137 ? 16.869 -2.581 -24.370 1.00 96.81 137 PHE A O 1
ATOM 1118 N N . GLU A 1 138 ? 14.712 -2.360 -23.775 1.00 96.75 138 GLU A N 1
ATOM 1119 C CA . GLU A 1 138 ? 14.212 -2.089 -25.121 1.00 96.75 138 GLU A CA 1
ATOM 1120 C C . GLU A 1 138 ? 14.817 -0.810 -25.714 1.00 96.75 138 GLU A C 1
ATOM 1122 O O . GLU A 1 138 ? 15.254 -0.809 -26.864 1.00 96.75 138 GLU A O 1
ATOM 1127 N N . GLU A 1 139 ? 14.907 0.263 -24.927 1.00 96.50 139 GLU A N 1
ATOM 1128 C CA . GLU A 1 139 ? 15.541 1.520 -25.338 1.00 96.50 139 GLU A CA 1
ATOM 1129 C C . GLU A 1 139 ? 17.007 1.309 -25.733 1.00 96.50 139 GLU A C 1
ATOM 1131 O O . GLU A 1 139 ? 17.423 1.736 -26.812 1.00 96.50 139 GLU A O 1
ATOM 1136 N N . ARG A 1 140 ? 17.778 0.590 -24.905 1.00 95.25 140 ARG A N 1
ATOM 1137 C CA . ARG A 1 140 ? 19.182 0.253 -25.198 1.00 95.25 140 ARG A CA 1
ATOM 1138 C C . ARG A 1 140 ? 19.318 -0.631 -26.431 1.00 95.25 140 ARG A C 1
ATOM 1140 O O . ARG A 1 140 ? 20.223 -0.428 -27.233 1.00 95.25 140 ARG A O 1
ATOM 1147 N N . TYR A 1 141 ? 18.424 -1.603 -26.592 1.00 95.62 141 TYR A N 1
ATOM 1148 C CA . TYR A 1 141 ? 18.416 -2.481 -27.756 1.00 95.62 141 TYR A CA 1
ATOM 1149 C C . TYR A 1 141 ? 18.151 -1.695 -29.046 1.00 95.62 141 TYR A C 1
ATOM 1151 O O . TYR A 1 141 ? 18.897 -1.832 -30.012 1.00 95.62 141 TYR A O 1
ATOM 1159 N N . ARG A 1 142 ? 17.149 -0.804 -29.048 1.00 94.38 142 ARG A N 1
ATOM 1160 C CA . ARG A 1 142 ? 16.853 0.064 -30.199 1.00 94.38 142 ARG A CA 1
ATOM 1161 C C . ARG A 1 142 ? 18.026 0.981 -30.548 1.00 94.38 142 ARG A C 1
ATOM 1163 O O . ARG A 1 142 ? 18.312 1.145 -31.730 1.00 94.38 142 ARG A O 1
ATOM 1170 N N . GLN A 1 143 ? 18.706 1.546 -29.548 1.00 94.12 143 GLN A N 1
ATOM 1171 C CA . GLN A 1 143 ? 19.912 2.359 -29.756 1.00 94.12 143 GLN A CA 1
ATOM 1172 C C . GLN A 1 143 ? 21.032 1.545 -30.415 1.00 94.12 143 GLN A C 1
ATOM 1174 O O . GLN A 1 143 ? 21.542 1.955 -31.454 1.00 94.12 143 GLN A O 1
ATOM 1179 N N . ALA A 1 144 ? 21.335 0.355 -29.890 1.00 92.19 144 ALA A N 1
ATOM 1180 C CA . ALA A 1 144 ? 22.350 -0.526 -30.466 1.00 92.19 144 ALA A CA 1
ATOM 1181 C C . ALA A 1 144 ? 22.014 -0.940 -31.911 1.00 92.19 144 ALA A C 1
ATOM 1183 O O . ALA A 1 144 ? 22.890 -0.970 -32.771 1.00 92.19 144 ALA A O 1
ATOM 1184 N N . CYS A 1 145 ? 20.741 -1.217 -32.215 1.00 91.81 145 CYS A N 1
ATOM 1185 C CA . CYS A 1 145 ? 20.316 -1.476 -33.590 1.00 91.81 145 CYS A CA 1
ATOM 1186 C C . CYS A 1 145 ? 20.532 -0.253 -34.494 1.00 91.81 145 CYS A C 1
ATOM 1188 O O . CYS A 1 145 ? 21.083 -0.397 -35.582 1.00 91.81 145 CYS A O 1
ATOM 1190 N N . ALA A 1 146 ? 20.127 0.942 -34.057 1.00 91.69 146 ALA A N 1
ATOM 1191 C CA . ALA A 1 146 ? 20.295 2.168 -34.837 1.00 91.69 146 ALA A CA 1
ATOM 1192 C C . ALA A 1 146 ? 21.774 2.466 -35.152 1.00 91.69 146 ALA A C 1
ATOM 1194 O O . ALA A 1 146 ? 22.087 2.895 -36.262 1.00 91.69 146 ALA A O 1
ATOM 1195 N N . GLU A 1 147 ? 22.687 2.179 -34.223 1.00 90.12 147 GLU A N 1
ATOM 1196 C CA . GLU A 1 147 ? 24.133 2.307 -34.441 1.00 90.12 147 GLU A CA 1
ATOM 1197 C C . GLU A 1 147 ? 24.643 1.335 -35.516 1.00 90.12 147 GLU A C 1
ATOM 1199 O O . GLU A 1 147 ? 25.395 1.736 -36.396 1.00 90.12 147 GLU A O 1
ATOM 1204 N N . VAL A 1 148 ? 24.198 0.075 -35.520 1.00 88.75 148 VAL A N 1
ATOM 1205 C CA . VAL A 1 148 ? 24.648 -0.912 -36.522 1.00 88.75 148 VAL A CA 1
ATOM 1206 C C . VAL A 1 148 ? 24.165 -0.557 -37.935 1.00 88.75 148 VAL A C 1
ATOM 1208 O O . VAL A 1 148 ? 24.927 -0.672 -38.894 1.00 88.75 148 VAL A O 1
ATOM 1211 N N . TYR A 1 149 ? 22.919 -0.096 -38.078 1.00 77.00 149 TYR A N 1
ATOM 1212 C CA . TYR A 1 149 ? 22.320 0.194 -39.389 1.00 77.00 149 TYR A CA 1
ATOM 1213 C C . TYR A 1 149 ? 22.660 1.578 -39.962 1.00 77.00 149 TYR A C 1
ATOM 1215 O O . TYR A 1 149 ? 22.375 1.822 -41.127 1.00 77.00 149 TYR A O 1
ATOM 1223 N N . THR A 1 150 ? 23.262 2.485 -39.189 1.00 72.88 150 THR A N 1
ATOM 1224 C CA . THR A 1 150 ? 23.743 3.786 -39.704 1.00 72.88 150 THR A CA 1
ATOM 1225 C C . THR A 1 150 ? 25.150 3.715 -40.313 1.00 72.88 150 THR A C 1
ATOM 1227 O O . THR A 1 150 ? 25.553 4.644 -41.010 1.00 72.88 150 THR A O 1
ATOM 1230 N N . PHE A 1 151 ? 25.882 2.617 -40.091 1.00 58.12 151 PHE A N 1
ATOM 1231 C CA . PHE A 1 151 ? 27.219 2.360 -40.647 1.00 58.12 151 PHE A CA 1
ATOM 1232 C C . PHE A 1 151 ? 27.231 1.431 -41.879 1.00 58.12 151 PHE A C 1
ATOM 1234 O O . PHE A 1 151 ? 28.312 1.092 -42.363 1.00 58.12 151 PHE A O 1
ATOM 1241 N N . SER A 1 152 ? 26.063 1.009 -42.378 1.00 52.06 152 SER A N 1
ATOM 1242 C CA . SER A 1 152 ? 25.899 0.224 -43.619 1.00 52.06 152 SER A CA 1
ATOM 1243 C C . SER A 1 152 ? 25.297 1.081 -44.725 1.00 52.06 152 SER A C 1
ATOM 1245 O O . SER A 1 152 ? 25.718 0.904 -45.888 1.00 52.06 152 SER A O 1
#

Radius of gyration: 31.11 Å; Cα contacts (8 Å, |Δi|>4): 113; chains: 1; bounding box: 47×46×136 Å

pLDDT: mean 77.83, std 17.61, range [40.97, 96.81]

Solvent-accessible surface area (backbone atoms only — not comparable to full-atom values): 9090 Å² total; per-residue (Å²): 139,86,82,84,86,84,80,86,86,80,81,77,79,78,81,78,81,83,75,77,98,63,64,73,64,56,53,47,54,52,50,50,51,54,51,53,52,50,62,50,67,72,39,86,56,45,44,76,77,46,75,48,78,55,91,66,34,35,39,39,37,36,28,46,24,82,86,45,45,85,44,41,70,58,51,52,52,42,47,71,68,68,54,54,96,76,57,46,76,49,75,40,83,89,74,41,27,42,35,38,48,32,45,63,90,46,48,68,60,51,52,55,48,52,54,52,43,51,54,51,51,55,50,52,54,53,49,53,55,50,51,53,51,52,51,54,49,51,54,52,51,53,50,55,51,53,59,61,65,72,77,110

Mean predicted aligned error: 13.4 Å

Organism: NCBI:txid2782349

Sequence (152 aa):
MALPASLPLEIQPLKASQSGDVSSAEERAVNDRFYLQSLVTEDRFYDQPAAFYYKDQVRFCFTATPEFAAHFILIKGLVEFHRSRHLQFTFDLNKKQFEADLAVTHVGALHQLLEVVYSEVLREIRFKAALKKAILFEERYRQACAEVYTFS

Secondary structure (DSSP, 8-state):
--PPPPPP---PPP--------HHHHHHHHHHHHHHHHHHHH-TTEEEEEEEEETTEEEEEEEE-HHHHTTHHHHHHHHHHH--TT-EEEEETTTTEEEEEEEGGGHHHHHHHHHHHHHHHHHHHHHHHHHHHHHHHHHHHHHHHHHHHH--

Nearest PDB structures (foldseek):
  8yqu-assembly1_C  TM=5.018E-01  e=3.728E-02  African swine fever virus
  3ab2-assembly4_P  TM=4.237E-01  e=2.678E-01  Corynebacterium glutamicum
  3ab2-assembly3_L  TM=4.921E-01  e=6.722E-01  Corynebacterium glutamicum
  6o1x-assembly1_A  TM=3.124E-01  e=6.722E-01  Clostridium perfringens